Protein AF-A0A382FJY8-F1 (afdb_monomer_lite)

Sequence (135 aa):
HGTHITVAHSMGSTIGINTMILLSSVFFIIREELPQKVHASYSKKVMIGFWIANVSLAIFFTALIAAGLGKGFYAGVSFQEMMLQIRPSLLIFSISGITLMLGLWIVLWN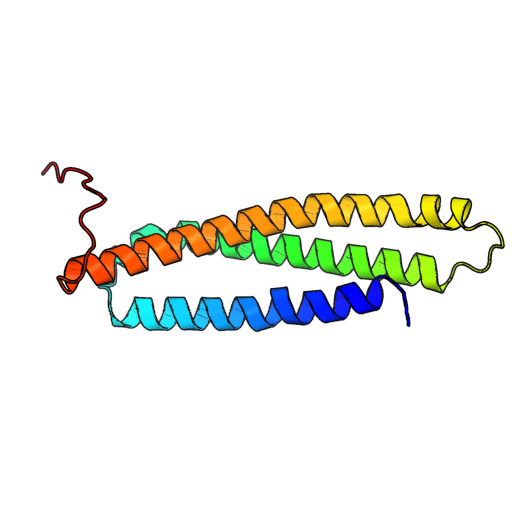AFRLTSEIMRRNGLAPMAYLPTQDK

Foldseek 3Di:
DPALLVVLVVCCCVQVPVVVVVLVVLVVVLVVQDDPVLCVVLVVLLVQLVVQQVVLNVQLSVLSVLLRVLVVPDPDPDPVVSCVNSVVSVVSNVVSVVSNVVSVCSNVVSSVVSVQVSCVVVVNHDPDDDDDDDD

Secondary structure (DSSP, 8-state):
--SHHHHHHHHIIIIIIIHHHHHHHHHHHHHHHS-HHHHHHHHHHHHHHHHHHHHHHHHHHHHHHHHHHHHHH---S-HHHHHHHHHHHHHHHHHHHHHHHHHHHHHHHHHHHHHHHHHHHTT---S--------

InterPro domains:
  IPR036927 Cytochrome c oxidase-like, subunit I superfamily [G3DSA:1.20.210.10] (1-122)
  IPR036927 Cytochrome c oxidase-like, subunit I superfamily [SSF81442] (1-114)

pLDDT: mean 85.67, std 12.99, range [36.25, 97.62]

Radius of gyration: 20.51 Å; chains: 1; bounding box: 43×27×62 Å

Organism: NCBI:txid408172

Structure (mmCIF, N/CA/C/O backbone):
data_AF-A0A382FJY8-F1
#
_entry.id   AF-A0A382FJY8-F1
#
loop_
_atom_site.group_PDB
_atom_site.id
_atom_site.type_symbol
_atom_site.label_atom_id
_atom_site.label_alt_id
_atom_site.label_comp_id
_atom_site.label_asym_id
_atom_site.label_entity_id
_atom_site.label_seq_id
_atom_site.pdbx_PDB_ins_code
_atom_site.Cartn_x
_atom_site.Cartn_y
_atom_site.Cartn_z
_atom_site.occupancy
_atom_site.B_iso_or_equiv
_atom_site.auth_seq_id
_atom_site.auth_comp_id
_atom_site.auth_asym_id
_atom_site.auth_atom_id
_atom_site.pdbx_PDB_model_num
ATOM 1 N N . HIS A 1 1 ? 7.632 -14.263 -18.280 1.00 54.00 1 HIS A N 1
ATOM 2 C CA . HIS A 1 1 ? 7.998 -14.965 -17.027 1.00 54.00 1 HIS A CA 1
ATOM 3 C C . HIS A 1 1 ? 9.357 -14.432 -16.565 1.00 54.00 1 HIS A C 1
ATOM 5 O O . HIS A 1 1 ? 10.155 -14.102 -17.431 1.00 54.00 1 HIS A O 1
ATOM 11 N N . GLY A 1 2 ? 9.612 -14.252 -15.261 1.00 67.75 2 GLY A N 1
ATOM 12 C CA . GLY A 1 2 ? 10.889 -13.680 -14.769 1.00 67.75 2 GLY A CA 1
ATOM 13 C C . GLY A 1 2 ? 11.023 -12.145 -14.860 1.00 67.75 2 GLY A C 1
ATOM 14 O O . GLY A 1 2 ? 12.134 -11.601 -14.866 1.00 67.75 2 GLY A O 1
ATOM 15 N N . THR A 1 3 ? 9.899 -11.427 -14.947 1.00 81.44 3 THR A N 1
ATOM 16 C CA . THR A 1 3 ? 9.844 -9.954 -14.939 1.00 81.44 3 THR A CA 1
ATOM 17 C C . THR A 1 3 ? 9.132 -9.451 -13.687 1.00 81.44 3 THR A C 1
ATOM 19 O O . THR A 1 3 ? 8.475 -10.219 -12.987 1.00 81.44 3 THR A O 1
ATOM 22 N N . HIS A 1 4 ? 9.198 -8.147 -13.421 1.00 83.25 4 HIS A N 1
ATOM 23 C CA . HIS A 1 4 ? 8.492 -7.535 -12.290 1.00 83.25 4 HIS A CA 1
ATOM 24 C C . HIS A 1 4 ? 6.958 -7.700 -12.342 1.00 83.25 4 HIS A C 1
ATOM 26 O O . HIS A 1 4 ? 6.301 -7.484 -11.330 1.00 83.25 4 HIS A O 1
ATOM 32 N N . ILE A 1 5 ? 6.386 -8.187 -13.454 1.00 81.94 5 ILE A N 1
ATOM 33 C CA . ILE A 1 5 ? 4.966 -8.564 -13.550 1.00 81.94 5 ILE A CA 1
ATOM 34 C C . ILE A 1 5 ? 4.624 -9.746 -12.633 1.00 81.94 5 ILE A C 1
ATOM 36 O O . ILE A 1 5 ? 3.554 -9.748 -12.034 1.00 81.94 5 ILE A O 1
ATOM 40 N N . THR A 1 6 ? 5.505 -10.743 -12.472 1.00 84.44 6 THR A N 1
ATOM 41 C CA . THR A 1 6 ? 5.211 -11.872 -11.565 1.00 84.44 6 THR A CA 1
ATOM 42 C C . THR A 1 6 ? 5.177 -11.414 -10.112 1.00 84.44 6 THR A C 1
ATOM 44 O O . THR A 1 6 ? 4.350 -11.885 -9.338 1.00 84.44 6 THR A O 1
ATOM 47 N N . VAL A 1 7 ? 6.036 -10.449 -9.767 1.00 83.88 7 VAL A N 1
ATOM 48 C CA . VAL A 1 7 ? 6.038 -9.785 -8.460 1.00 83.88 7 VAL A CA 1
ATOM 49 C C . VAL A 1 7 ? 4.777 -8.935 -8.288 1.00 83.88 7 VAL A C 1
ATOM 51 O O . VAL A 1 7 ? 4.133 -9.023 -7.250 1.00 83.88 7 VAL A O 1
ATOM 54 N N . ALA A 1 8 ? 4.372 -8.174 -9.313 1.00 86.62 8 ALA A N 1
ATOM 55 C CA . ALA A 1 8 ? 3.129 -7.398 -9.291 1.00 86.62 8 ALA A CA 1
ATOM 56 C C . ALA A 1 8 ? 1.907 -8.292 -9.048 1.00 86.62 8 ALA A C 1
ATOM 58 O O . ALA A 1 8 ? 1.063 -7.972 -8.218 1.00 86.62 8 ALA A O 1
ATOM 59 N N . HIS A 1 9 ? 1.828 -9.428 -9.743 1.00 86.38 9 HIS A N 1
ATOM 60 C CA . HIS A 1 9 ? 0.731 -10.378 -9.606 1.00 86.38 9 HIS A CA 1
ATOM 61 C C . HIS A 1 9 ? 0.673 -10.990 -8.200 1.00 86.38 9 HIS A C 1
ATOM 63 O O . HIS A 1 9 ? -0.372 -10.938 -7.549 1.00 86.38 9 HIS A O 1
ATOM 69 N N . SER A 1 10 ? 1.797 -11.520 -7.700 1.00 89.50 10 SER A N 1
ATOM 70 C CA . SER A 1 10 ? 1.831 -12.151 -6.378 1.00 89.50 10 SER A CA 1
ATOM 71 C C . SER A 1 10 ? 1.567 -11.140 -5.262 1.00 89.50 10 SER A C 1
ATOM 73 O O . SER A 1 10 ? 0.690 -11.372 -4.432 1.00 89.50 10 SER A O 1
ATOM 75 N N . MET A 1 11 ? 2.241 -9.986 -5.278 1.00 88.94 11 MET A N 1
ATOM 76 C CA . MET A 1 11 ? 2.048 -8.931 -4.278 1.00 88.94 11 MET A CA 1
ATOM 77 C C . MET A 1 11 ? 0.663 -8.288 -4.369 1.00 88.94 11 MET A C 1
ATOM 79 O O . MET A 1 11 ? 0.083 -7.971 -3.333 1.00 88.94 11 MET A O 1
ATOM 83 N N . GLY A 1 12 ? 0.103 -8.149 -5.572 1.00 86.50 12 GLY A N 1
ATOM 84 C CA . GLY A 1 12 ? -1.269 -7.687 -5.773 1.00 86.50 12 GLY A CA 1
ATOM 85 C C . GLY A 1 12 ? -2.283 -8.602 -5.086 1.00 86.50 12 GLY A C 1
ATOM 86 O O . GLY A 1 12 ? -3.162 -8.113 -4.382 1.00 86.50 12 GLY A O 1
ATOM 87 N N . SER A 1 13 ? -2.119 -9.925 -5.195 1.00 88.62 13 SER A N 1
ATOM 88 C CA . SER A 1 13 ? -2.987 -10.867 -4.474 1.00 88.62 13 SER A CA 1
ATOM 89 C C . SER A 1 13 ? -2.741 -10.849 -2.958 1.00 88.62 13 SER A C 1
ATOM 91 O O . SER A 1 13 ? -3.683 -10.737 -2.178 1.00 88.62 13 SER A O 1
ATOM 93 N N . THR A 1 14 ? -1.481 -10.875 -2.515 1.00 92.44 14 THR A N 1
ATOM 94 C CA . THR A 1 14 ? -1.142 -10.999 -1.091 1.00 92.44 14 THR A CA 1
ATOM 95 C C . THR A 1 14 ? -1.474 -9.731 -0.308 1.00 92.44 14 THR A C 1
ATOM 97 O O . THR A 1 14 ? -2.117 -9.784 0.742 1.00 92.44 14 THR A O 1
ATOM 100 N N . ILE A 1 15 ? -1.040 -8.574 -0.802 1.00 91.88 15 ILE A N 1
ATOM 101 C CA . ILE A 1 15 ? -1.237 -7.302 -0.106 1.00 91.88 15 ILE A CA 1
ATOM 102 C C . ILE A 1 15 ? -2.606 -6.714 -0.452 1.00 91.88 15 ILE A C 1
ATOM 104 O O . ILE A 1 15 ? -3.297 -6.219 0.433 1.00 91.88 15 ILE A O 1
ATOM 108 N N . GLY A 1 16 ? -3.027 -6.791 -1.715 1.00 89.06 16 GLY A N 1
ATOM 109 C CA . GLY A 1 16 ? -4.297 -6.208 -2.147 1.00 89.06 16 GLY A CA 1
ATOM 110 C C . GLY A 1 16 ? -5.522 -6.996 -1.719 1.00 89.06 16 GLY A C 1
ATOM 111 O O . GLY A 1 16 ? -6.469 -6.402 -1.218 1.00 89.06 16 GLY A O 1
ATOM 112 N N . ILE A 1 17 ? -5.509 -8.321 -1.880 1.00 93.06 17 ILE A N 1
ATOM 113 C CA . ILE A 1 17 ? -6.685 -9.155 -1.600 1.00 93.06 17 ILE A CA 1
ATOM 114 C C . ILE A 1 17 ? -6.581 -9.773 -0.206 1.00 93.06 17 ILE A C 1
ATOM 116 O O . ILE A 1 17 ? -7.396 -9.468 0.665 1.00 93.06 17 ILE A O 1
ATOM 120 N N . ASN A 1 18 ? -5.564 -10.603 0.038 1.00 95.19 18 ASN A N 1
ATOM 121 C CA . ASN A 1 18 ? -5.511 -11.432 1.248 1.00 95.19 18 ASN A CA 1
ATOM 122 C C . ASN A 1 18 ? -5.436 -10.579 2.519 1.00 95.19 18 ASN A C 1
ATOM 124 O O . ASN A 1 18 ? -6.170 -10.818 3.477 1.00 95.19 18 ASN A O 1
ATOM 128 N N . THR A 1 19 ? -4.591 -9.546 2.512 1.00 94.56 19 THR A N 1
ATOM 129 C CA . THR A 1 19 ? -4.429 -8.657 3.668 1.00 94.56 19 THR A CA 1
ATOM 130 C C . THR A 1 19 ? -5.692 -7.831 3.925 1.00 94.56 19 THR A C 1
ATOM 132 O O . THR A 1 19 ? -6.082 -7.673 5.078 1.00 94.56 19 THR A O 1
ATOM 135 N N . MET A 1 20 ? -6.372 -7.341 2.882 1.00 94.81 20 MET A N 1
ATOM 136 C CA . MET A 1 20 ? -7.596 -6.544 3.048 1.00 94.81 20 MET A CA 1
ATOM 137 C C . MET A 1 20 ? -8.764 -7.379 3.574 1.00 94.81 20 MET A C 1
ATOM 139 O O . MET A 1 20 ? -9.470 -6.928 4.476 1.00 94.81 20 MET A O 1
ATOM 143 N N . ILE A 1 21 ? -8.938 -8.610 3.082 1.00 94.75 21 ILE A N 1
ATOM 144 C CA . ILE A 1 21 ? -9.968 -9.525 3.593 1.00 94.75 21 ILE A CA 1
ATOM 145 C C . ILE A 1 21 ? -9.688 -9.880 5.058 1.00 94.75 21 ILE A C 1
ATOM 147 O O . ILE A 1 21 ? -10.597 -9.808 5.884 1.00 94.75 21 ILE A O 1
ATOM 151 N N . LEU A 1 22 ? -8.435 -10.190 5.404 1.00 95.12 22 LEU A N 1
ATOM 152 C CA . LEU A 1 22 ? -8.056 -10.535 6.775 1.00 95.12 22 LEU A CA 1
ATOM 153 C C . LEU A 1 22 ? -8.208 -9.345 7.738 1.00 95.12 22 LEU A C 1
ATOM 155 O O . LEU A 1 22 ? -8.709 -9.498 8.851 1.00 95.12 22 LEU A O 1
ATOM 159 N N . LEU A 1 23 ? -7.842 -8.133 7.312 1.00 94.19 23 LEU A N 1
ATOM 160 C CA . LEU A 1 23 ? -8.109 -6.921 8.089 1.00 94.19 23 LEU A CA 1
ATOM 161 C C . LEU A 1 23 ? -9.614 -6.706 8.270 1.00 94.19 23 LEU A C 1
ATOM 163 O O . LEU A 1 23 ? -10.057 -6.415 9.380 1.00 94.19 23 LEU A O 1
ATOM 167 N N . SER A 1 24 ? -10.411 -6.900 7.216 1.00 93.31 24 SER A N 1
ATOM 168 C CA . SER A 1 24 ? -11.869 -6.800 7.297 1.00 93.31 24 SER A CA 1
ATOM 169 C C . SER A 1 24 ? -12.455 -7.800 8.295 1.00 93.31 24 SER A C 1
ATOM 171 O O . SER A 1 24 ? -13.314 -7.416 9.087 1.00 93.31 24 SER A O 1
ATOM 173 N N . SER A 1 25 ? -11.986 -9.053 8.316 1.00 95.06 25 SER A N 1
ATOM 174 C CA . SER A 1 25 ? -12.453 -10.042 9.295 1.00 95.06 25 SER A CA 1
ATOM 175 C C . SER A 1 25 ? -12.066 -9.669 10.727 1.00 95.06 25 SER A C 1
ATOM 177 O O . SER A 1 25 ? -12.876 -9.817 11.637 1.00 95.06 25 SER A O 1
ATOM 179 N N . VAL A 1 26 ? -10.864 -9.119 10.939 1.00 93.12 26 VAL A N 1
ATOM 180 C CA . VAL A 1 26 ? -10.435 -8.635 12.262 1.00 93.12 26 VAL A CA 1
ATOM 181 C C . VAL A 1 26 ? -11.339 -7.499 12.744 1.00 93.12 26 VAL A C 1
ATOM 183 O O . VAL A 1 26 ? -11.850 -7.555 13.859 1.00 93.12 26 VAL A O 1
ATOM 186 N N . PHE A 1 27 ? -11.597 -6.488 11.909 1.00 92.38 27 PHE A N 1
ATOM 187 C CA . PHE A 1 27 ? -12.489 -5.386 12.283 1.00 92.38 27 PHE A CA 1
ATOM 188 C C . PHE A 1 27 ? -13.948 -5.821 12.451 1.00 92.38 27 PHE A C 1
ATOM 190 O O . PHE A 1 27 ? -14.660 -5.219 13.253 1.00 92.38 27 PHE A O 1
ATOM 197 N N . PHE A 1 28 ? -14.388 -6.861 11.740 1.00 91.56 28 PHE A N 1
ATOM 198 C CA . PHE A 1 28 ? -15.702 -7.464 11.939 1.00 91.56 28 PHE A CA 1
ATOM 199 C C . PHE A 1 28 ? -15.831 -8.074 13.342 1.00 91.56 28 PHE A C 1
ATOM 201 O O . PHE A 1 28 ? -16.744 -7.702 14.071 1.00 91.56 28 PHE A O 1
ATOM 208 N N . ILE A 1 29 ? -14.872 -8.903 13.765 1.00 91.31 29 ILE A N 1
ATOM 209 C CA . ILE A 1 29 ? -14.868 -9.506 15.111 1.00 91.31 29 ILE A CA 1
ATOM 210 C C . ILE A 1 29 ? -14.778 -8.422 16.195 1.00 91.31 29 ILE A C 1
ATOM 212 O O . ILE A 1 29 ? -15.558 -8.405 17.142 1.00 91.31 29 ILE A O 1
ATOM 216 N N . ILE A 1 30 ? -13.876 -7.445 16.031 1.00 89.81 30 ILE A N 1
ATOM 217 C CA . ILE A 1 30 ? -13.736 -6.319 16.972 1.00 89.81 30 ILE A CA 1
ATOM 218 C C . ILE A 1 30 ? -15.057 -5.543 17.113 1.00 89.81 30 ILE A C 1
ATOM 220 O O . ILE A 1 30 ? -15.362 -5.006 18.181 1.00 89.81 30 ILE A O 1
ATOM 224 N N . ARG A 1 31 ? -15.849 -5.458 16.037 1.00 88.19 31 ARG A N 1
ATOM 225 C CA . ARG A 1 31 ? -17.149 -4.785 16.032 1.00 88.19 31 ARG A CA 1
ATOM 226 C C . ARG A 1 31 ? -18.203 -5.494 16.874 1.00 88.19 31 ARG A C 1
ATOM 228 O O . ARG A 1 31 ? -19.019 -4.790 17.462 1.00 88.19 31 ARG A O 1
ATOM 235 N N . GLU A 1 32 ? -18.178 -6.818 16.954 1.00 88.44 32 GLU A N 1
ATOM 236 C CA . GLU A 1 32 ? -19.119 -7.592 17.774 1.00 88.44 32 GLU A CA 1
ATOM 237 C C . GLU A 1 32 ? -18.808 -7.478 19.276 1.00 88.44 32 GLU A C 1
ATOM 239 O O . GLU A 1 32 ? -19.724 -7.433 20.093 1.00 88.44 32 GLU A O 1
ATOM 244 N N . GLU A 1 33 ? -17.533 -7.312 19.636 1.00 87.12 33 GLU A N 1
ATOM 245 C CA . GLU A 1 33 ? -17.066 -7.295 21.033 1.00 87.12 33 GLU A CA 1
ATOM 246 C C . GLU A 1 33 ? -17.079 -5.901 21.700 1.00 87.12 33 GLU A C 1
ATOM 248 O O . GLU A 1 33 ? -17.076 -5.783 22.929 1.00 87.12 33 GLU A O 1
ATOM 253 N N . LEU A 1 34 ? -17.060 -4.808 20.922 1.00 83.56 34 LEU A N 1
ATOM 254 C CA . LEU A 1 34 ? -16.939 -3.439 21.454 1.00 83.56 34 LEU A CA 1
ATOM 255 C C . LEU A 1 34 ? -18.177 -2.558 21.203 1.00 83.56 34 LEU A C 1
ATOM 257 O O . LEU A 1 34 ? -18.711 -2.538 20.094 1.00 83.56 34 LEU A O 1
ATOM 261 N N . PRO A 1 35 ? -18.570 -1.697 22.168 1.00 79.62 35 PRO A N 1
ATOM 262 C CA . PRO A 1 35 ? -19.634 -0.715 21.967 1.00 79.62 35 PRO A CA 1
ATOM 263 C C . PRO A 1 35 ? -19.301 0.323 20.887 1.00 79.62 35 PRO A C 1
ATOM 265 O O . PRO A 1 35 ? -18.171 0.809 20.793 1.00 79.62 35 PRO A O 1
ATOM 268 N N . GLN A 1 36 ? -20.322 0.788 20.160 1.00 77.38 36 GLN A N 1
ATOM 269 C CA . GLN A 1 36 ? -20.209 1.752 19.049 1.00 77.38 36 GLN A CA 1
ATOM 270 C C . GLN A 1 36 ? -19.433 3.043 19.387 1.00 77.38 36 GLN A C 1
ATOM 272 O O . GLN A 1 36 ? -18.747 3.599 18.528 1.00 77.38 36 GLN A O 1
ATOM 277 N N . LYS A 1 37 ? -19.486 3.512 20.642 1.00 75.19 37 LYS A N 1
ATOM 278 C CA . LYS A 1 37 ? -18.749 4.709 21.093 1.00 75.19 37 LYS A CA 1
ATOM 279 C C . LYS A 1 37 ? -17.228 4.540 21.012 1.00 75.19 37 LYS A C 1
ATOM 281 O O . LYS A 1 37 ? -16.535 5.501 20.691 1.00 75.19 37 LYS A O 1
ATOM 286 N N . VAL A 1 38 ? -16.713 3.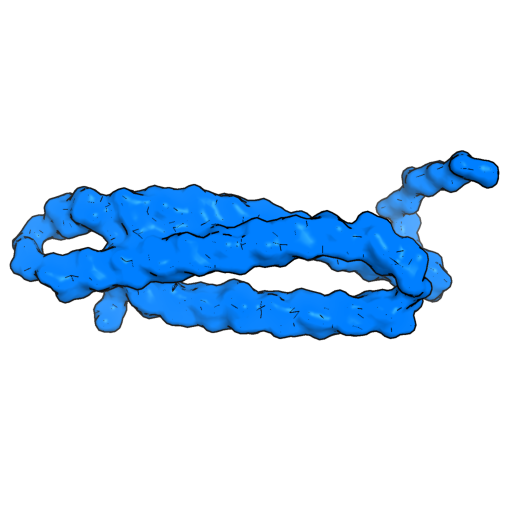336 21.277 1.00 74.69 38 VAL A N 1
ATOM 287 C CA . VAL A 1 38 ? -15.274 3.043 21.183 1.00 74.69 38 VAL A CA 1
ATOM 288 C C . VAL A 1 38 ? -14.852 3.057 19.713 1.00 74.69 38 VAL A C 1
ATOM 290 O O . VAL A 1 38 ? -13.900 3.746 19.359 1.00 74.69 38 VAL A O 1
ATOM 293 N N . HIS A 1 39 ? -15.631 2.420 18.835 1.00 73.94 39 HIS A N 1
ATOM 294 C CA . HIS A 1 39 ? -15.391 2.387 17.383 1.00 73.94 39 HIS A CA 1
ATOM 295 C C . HIS A 1 39 ? -15.289 3.769 16.740 1.00 73.94 39 HIS A C 1
ATOM 297 O O . HIS A 1 39 ? -14.383 4.021 15.943 1.00 73.94 39 HIS A O 1
ATOM 303 N N . ALA A 1 40 ? -16.190 4.684 17.106 1.00 74.31 40 ALA A N 1
ATOM 304 C CA . ALA A 1 40 ? -16.241 6.029 16.534 1.00 74.31 40 ALA A CA 1
ATOM 305 C C . ALA A 1 40 ? -14.930 6.817 16.731 1.00 74.31 40 ALA A C 1
ATOM 307 O O . ALA A 1 40 ? -14.552 7.609 15.867 1.00 74.31 40 ALA A O 1
ATOM 308 N N . SER A 1 41 ? -14.209 6.561 17.828 1.00 75.25 41 SER A N 1
ATOM 309 C CA . SER A 1 41 ? -12.940 7.228 18.147 1.00 75.25 41 SER A CA 1
ATOM 310 C C . SER A 1 41 ? -11.791 6.810 17.213 1.00 75.25 41 SER A C 1
ATOM 312 O O . SER A 1 41 ? -10.946 7.628 16.844 1.00 75.25 41 SER A O 1
ATOM 314 N N . TYR A 1 42 ? -11.782 5.549 16.764 1.00 79.12 42 TYR A N 1
ATOM 315 C CA . TYR A 1 42 ? -10.706 4.984 15.936 1.00 79.12 42 TYR A CA 1
ATOM 316 C C . TYR A 1 42 ? -11.045 4.945 14.440 1.00 79.12 42 TYR A C 1
ATOM 318 O O . TYR A 1 42 ? -10.138 4.932 13.606 1.00 79.12 42 TYR A O 1
ATOM 326 N N . SER A 1 43 ? -12.334 5.005 14.087 1.00 84.81 43 SER A N 1
ATOM 327 C CA . SER A 1 43 ? -12.835 4.888 12.710 1.00 84.81 43 SER A CA 1
ATOM 328 C C . SER A 1 43 ? -12.148 5.845 11.726 1.00 84.81 43 SER A C 1
ATOM 330 O O . SER A 1 43 ? -11.716 5.420 10.655 1.00 84.81 43 SER A O 1
ATOM 332 N N . LYS A 1 44 ? -11.938 7.115 12.105 1.00 89.25 44 LYS A N 1
ATOM 333 C CA . LYS A 1 44 ? -11.270 8.100 11.232 1.00 89.25 44 LYS A CA 1
ATOM 334 C C . LYS A 1 44 ? -9.812 7.734 10.937 1.00 89.25 44 LYS A C 1
ATOM 336 O O . LYS A 1 44 ? -9.373 7.851 9.798 1.00 89.25 44 LYS A O 1
ATOM 341 N N . LYS A 1 45 ? -9.061 7.271 11.944 1.00 90.25 45 LYS A N 1
ATOM 342 C CA . LYS A 1 45 ? -7.643 6.898 11.784 1.00 90.25 45 LYS A CA 1
ATOM 343 C C . LYS A 1 45 ? -7.493 5.646 10.927 1.00 90.25 45 LYS A C 1
ATOM 345 O O . LYS A 1 45 ? -6.630 5.609 10.055 1.00 90.25 45 LYS A O 1
ATOM 350 N N . VAL A 1 46 ? -8.365 4.661 11.145 1.00 93.06 46 VAL A N 1
ATOM 351 C CA . VAL A 1 46 ? -8.422 3.439 10.334 1.00 93.06 46 VAL A CA 1
ATOM 352 C C . VAL A 1 46 ? -8.747 3.778 8.880 1.00 93.06 46 VAL A C 1
ATOM 354 O O . VAL A 1 46 ? -8.062 3.293 7.987 1.00 93.06 46 VAL A O 1
ATOM 357 N N . MET A 1 47 ? -9.712 4.670 8.637 1.00 92.94 47 MET A N 1
AT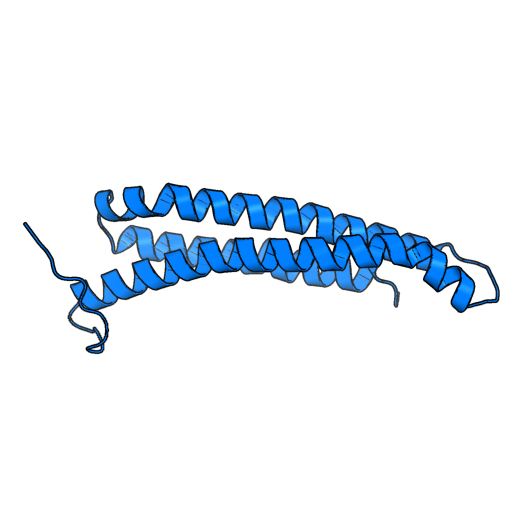OM 358 C CA . MET A 1 47 ? -10.078 5.100 7.285 1.00 92.94 47 MET A CA 1
ATOM 359 C C . MET A 1 47 ? -8.919 5.800 6.562 1.00 92.94 47 MET A C 1
ATOM 361 O O . MET A 1 47 ? -8.654 5.512 5.398 1.00 92.94 47 MET A O 1
ATOM 365 N N . ILE A 1 48 ? -8.191 6.681 7.256 1.00 95.12 48 ILE A N 1
ATOM 366 C CA . ILE A 1 48 ? -7.002 7.342 6.700 1.00 95.12 48 ILE A CA 1
ATOM 367 C C . ILE A 1 48 ? -5.934 6.303 6.332 1.00 95.12 48 ILE A C 1
ATOM 369 O O . ILE A 1 48 ? -5.446 6.309 5.205 1.00 95.12 48 ILE A O 1
ATOM 373 N N . GLY A 1 49 ? -5.603 5.383 7.246 1.00 95.44 49 GLY A N 1
ATOM 374 C CA . GLY A 1 49 ? -4.629 4.319 6.979 1.00 95.44 49 GLY A CA 1
ATOM 375 C C . GLY A 1 49 ? -5.043 3.415 5.814 1.00 95.44 49 GLY A C 1
ATOM 376 O O . GLY A 1 49 ? -4.218 3.096 4.960 1.00 95.44 49 GLY A O 1
ATOM 377 N N . PHE A 1 50 ? -6.333 3.076 5.729 1.00 95.38 50 PHE A N 1
ATOM 378 C CA . PHE A 1 50 ? -6.909 2.284 4.643 1.00 95.38 50 PHE A CA 1
ATOM 379 C C . PHE A 1 50 ? -6.750 2.971 3.283 1.00 95.38 50 PHE A C 1
ATOM 381 O O . PHE A 1 50 ? -6.276 2.344 2.335 1.00 95.38 50 PHE A O 1
ATOM 388 N N . TRP A 1 51 ? -7.091 4.257 3.175 1.00 96.62 51 TRP A N 1
ATOM 389 C CA . TRP A 1 51 ? -6.936 4.997 1.920 1.00 96.62 51 TRP A CA 1
ATOM 390 C C . TRP A 1 51 ? -5.470 5.183 1.535 1.00 96.62 51 TRP A C 1
ATOM 392 O O . TRP A 1 51 ? -5.124 4.962 0.376 1.00 96.62 51 TRP A O 1
ATOM 402 N N . ILE A 1 52 ? -4.594 5.507 2.495 1.00 97.12 52 ILE A N 1
ATOM 403 C CA . ILE A 1 52 ? -3.147 5.593 2.252 1.00 97.12 52 ILE A CA 1
ATOM 404 C C . ILE A 1 52 ? -2.624 4.261 1.709 1.00 97.12 52 ILE A C 1
ATOM 406 O O . ILE A 1 52 ? -1.915 4.256 0.702 1.00 97.12 52 ILE A O 1
ATOM 410 N N . ALA A 1 53 ? -2.993 3.136 2.330 1.00 96.50 53 ALA A N 1
ATOM 411 C CA . ALA A 1 53 ? -2.567 1.813 1.892 1.00 96.50 53 ALA A CA 1
ATOM 412 C C . ALA A 1 53 ? -3.066 1.495 0.474 1.00 96.50 53 ALA A C 1
ATOM 414 O O . ALA A 1 53 ? -2.265 1.130 -0.378 1.00 96.50 53 ALA A O 1
ATOM 415 N N . ASN A 1 54 ? -4.354 1.686 0.180 1.00 96.12 54 ASN A N 1
ATOM 416 C CA . ASN A 1 54 ? -4.920 1.332 -1.128 1.00 96.12 54 ASN A CA 1
ATOM 417 C C . ASN A 1 54 ? -4.404 2.219 -2.269 1.00 96.12 54 ASN A C 1
ATOM 419 O O . ASN A 1 54 ? -4.071 1.708 -3.338 1.00 96.12 54 ASN A O 1
ATOM 423 N N . VAL A 1 55 ? -4.275 3.530 -2.046 1.00 97.31 55 VAL A N 1
ATOM 424 C CA . VAL A 1 55 ? -3.701 4.441 -3.049 1.00 97.31 55 VAL A CA 1
ATOM 425 C C . VAL A 1 55 ? -2.229 4.106 -3.290 1.00 97.31 55 VAL A C 1
ATOM 427 O O . VAL A 1 55 ? -1.805 3.982 -4.439 1.00 97.31 55 VAL A O 1
ATOM 430 N N . SER A 1 56 ? -1.457 3.883 -2.222 1.00 96.88 56 SER A N 1
ATOM 431 C CA . SER A 1 56 ? -0.048 3.489 -2.345 1.00 96.88 56 SER A CA 1
ATOM 432 C C . SER A 1 56 ? 0.098 2.145 -3.050 1.00 96.88 56 SER A C 1
ATOM 434 O O . SER A 1 56 ? 0.981 1.997 -3.887 1.00 96.88 56 SER A O 1
ATOM 436 N N . LEU A 1 57 ? -0.792 1.187 -2.774 1.00 95.19 57 LEU A N 1
ATOM 437 C CA . LEU A 1 57 ? -0.809 -0.117 -3.427 1.00 95.19 57 LEU A CA 1
ATOM 438 C C . LEU A 1 57 ? -1.101 -0.005 -4.928 1.00 95.19 57 LEU A C 1
ATOM 440 O O . LEU A 1 57 ? -0.463 -0.695 -5.718 1.00 95.19 57 LEU A O 1
ATOM 444 N N . ALA A 1 58 ? -2.021 0.870 -5.341 1.00 95.62 58 ALA A N 1
ATOM 445 C CA . ALA A 1 58 ? -2.301 1.096 -6.758 1.00 95.62 58 ALA A CA 1
ATOM 446 C C . ALA A 1 58 ? -1.073 1.663 -7.496 1.00 95.62 58 ALA A C 1
ATOM 448 O O . ALA A 1 58 ? -0.702 1.175 -8.567 1.00 95.62 58 ALA A O 1
ATOM 449 N N . ILE A 1 59 ? -0.395 2.650 -6.900 1.00 96.81 59 ILE A N 1
ATOM 450 C CA . ILE A 1 59 ? 0.847 3.227 -7.444 1.00 96.81 59 ILE A CA 1
ATOM 451 C C . ILE A 1 59 ? 1.961 2.170 -7.484 1.00 96.81 59 ILE A C 1
ATOM 453 O O . ILE A 1 59 ? 2.640 2.005 -8.494 1.00 96.81 59 ILE A O 1
ATOM 457 N N . PHE A 1 60 ? 2.113 1.401 -6.409 1.00 94.50 60 PHE A N 1
ATOM 458 C CA . PHE A 1 60 ? 3.079 0.313 -6.295 1.00 94.50 60 PHE A CA 1
ATOM 459 C C . PHE A 1 60 ? 2.877 -0.757 -7.376 1.00 94.50 60 PHE A C 1
ATOM 461 O O . PHE A 1 60 ? 3.820 -1.171 -8.053 1.00 94.50 60 PHE A O 1
ATOM 468 N N . PHE A 1 61 ? 1.629 -1.185 -7.570 1.00 94.25 61 PHE A N 1
ATOM 469 C CA . PHE A 1 61 ? 1.255 -2.206 -8.540 1.00 94.25 61 PHE A CA 1
ATOM 470 C C . PHE A 1 61 ? 1.503 -1.738 -9.978 1.00 94.25 61 PHE A C 1
ATOM 472 O O . PHE A 1 61 ? 2.132 -2.447 -10.765 1.00 94.25 61 PHE A O 1
ATOM 479 N N . THR A 1 62 ? 1.073 -0.518 -10.311 1.00 94.12 62 THR A N 1
ATOM 480 C CA . THR A 1 62 ? 1.294 0.070 -11.643 1.00 94.12 62 THR A CA 1
ATOM 481 C C . THR A 1 62 ? 2.779 0.279 -11.944 1.00 94.12 62 THR A C 1
ATOM 483 O O . THR A 1 62 ? 3.216 -0.026 -13.054 1.00 94.12 62 THR A O 1
ATOM 486 N N . ALA A 1 63 ? 3.583 0.690 -10.957 1.00 93.75 63 ALA A N 1
ATOM 487 C CA . ALA A 1 63 ? 5.033 0.812 -11.102 1.00 93.75 63 ALA A CA 1
ATOM 488 C C . ALA A 1 63 ? 5.709 -0.534 -11.426 1.00 93.75 63 ALA A C 1
ATOM 490 O O . ALA A 1 63 ? 6.582 -0.593 -12.294 1.00 93.75 63 ALA A O 1
ATOM 491 N N . LEU A 1 64 ? 5.283 -1.632 -10.790 1.00 91.19 64 LEU A N 1
ATOM 492 C CA . LEU A 1 64 ? 5.810 -2.971 -11.082 1.00 91.19 64 LEU A CA 1
ATOM 493 C C . LEU A 1 64 ? 5.379 -3.499 -12.454 1.00 91.19 64 LEU A C 1
ATOM 495 O O . LEU A 1 64 ? 6.188 -4.137 -13.135 1.00 91.19 64 LEU A O 1
ATOM 499 N N . ILE A 1 65 ? 4.142 -3.221 -12.882 1.00 92.00 65 ILE A N 1
ATOM 500 C CA . ILE A 1 65 ? 3.702 -3.534 -14.248 1.00 92.00 65 ILE A CA 1
ATOM 501 C C . ILE A 1 65 ? 4.573 -2.780 -15.251 1.00 92.00 65 ILE A C 1
ATOM 503 O O . ILE A 1 65 ? 5.133 -3.410 -16.145 1.00 92.00 65 ILE A O 1
ATOM 507 N N . ALA A 1 66 ? 4.758 -1.469 -15.075 1.00 90.19 66 ALA A N 1
ATOM 508 C CA . ALA A 1 66 ? 5.592 -0.657 -15.958 1.00 90.19 66 ALA A CA 1
ATOM 509 C C . ALA A 1 66 ? 7.041 -1.174 -16.019 1.00 90.19 66 ALA A C 1
ATOM 511 O O . ALA A 1 66 ? 7.571 -1.388 -17.109 1.00 90.19 66 ALA A O 1
ATOM 512 N N . ALA A 1 67 ? 7.655 -1.476 -14.868 1.00 89.25 67 ALA A N 1
ATOM 513 C CA . ALA A 1 67 ? 8.999 -2.054 -14.806 1.00 89.25 67 ALA A CA 1
ATOM 514 C C . ALA A 1 67 ? 9.082 -3.418 -15.512 1.00 89.25 67 ALA A C 1
ATOM 516 O O . ALA A 1 67 ? 10.065 -3.735 -16.184 1.00 89.25 67 ALA A O 1
ATOM 517 N N . GLY A 1 68 ? 8.051 -4.252 -15.363 1.00 87.25 68 GLY A N 1
ATOM 518 C CA . GLY A 1 68 ? 8.019 -5.574 -15.970 1.00 87.25 68 GLY A CA 1
ATOM 519 C C . GLY A 1 68 ? 7.750 -5.551 -17.475 1.00 87.25 68 GLY A C 1
ATOM 520 O O . GLY A 1 68 ? 8.314 -6.390 -18.176 1.00 87.25 68 GLY A O 1
ATOM 521 N N . LEU A 1 69 ? 6.964 -4.589 -17.970 1.00 88.06 69 LEU A N 1
ATOM 522 C CA . LEU A 1 69 ? 6.789 -4.327 -19.402 1.00 88.06 69 LEU A CA 1
ATOM 523 C C . LEU A 1 69 ? 8.073 -3.760 -20.013 1.00 88.06 69 LEU A C 1
ATOM 525 O O . LEU A 1 69 ? 8.514 -4.267 -21.038 1.00 88.06 69 LEU A O 1
ATOM 529 N N . GLY A 1 70 ? 8.719 -2.790 -19.357 1.00 83.88 70 GLY A N 1
ATOM 530 C CA . GLY A 1 70 ? 9.999 -2.231 -19.807 1.00 83.88 70 GLY A CA 1
ATOM 531 C C . GLY A 1 70 ? 11.076 -3.307 -19.958 1.00 83.88 70 GLY A C 1
ATOM 532 O O . GLY A 1 70 ? 11.721 -3.396 -20.995 1.00 83.88 70 GLY A O 1
ATOM 533 N N . LYS A 1 71 ? 11.190 -4.212 -18.978 1.00 82.75 71 LYS A N 1
ATOM 534 C CA . LYS A 1 71 ? 12.068 -5.389 -19.079 1.00 82.75 71 LYS A CA 1
ATOM 535 C C . LYS A 1 71 ? 11.626 -6.378 -20.169 1.00 82.75 71 LYS A C 1
ATOM 537 O O . LYS A 1 71 ? 12.470 -7.031 -20.767 1.00 82.75 71 LYS A O 1
ATOM 542 N N . GLY A 1 72 ? 10.322 -6.536 -20.391 1.00 82.38 72 GLY A N 1
ATOM 543 C CA . GLY A 1 72 ? 9.767 -7.498 -21.349 1.00 82.38 72 GLY A CA 1
ATOM 544 C C . GLY A 1 72 ? 9.899 -7.082 -22.817 1.00 82.38 72 GLY A C 1
ATOM 545 O O . GLY A 1 72 ? 10.082 -7.948 -23.664 1.00 82.38 72 GLY A O 1
ATOM 546 N N . PHE A 1 73 ? 9.821 -5.781 -23.111 1.00 81.75 73 PHE A N 1
ATOM 547 C CA . PHE A 1 73 ? 9.957 -5.231 -24.467 1.00 81.75 73 PHE A CA 1
ATOM 548 C C . PHE A 1 73 ? 11.393 -4.848 -24.836 1.00 81.75 73 PHE A C 1
ATOM 550 O O . PHE A 1 73 ? 11.666 -4.532 -25.993 1.00 81.75 73 PHE A O 1
ATOM 557 N N . TYR A 1 74 ? 12.314 -4.859 -23.873 1.00 81.56 74 TYR A N 1
ATOM 558 C CA . TYR A 1 74 ? 13.706 -4.532 -24.133 1.00 81.56 74 TYR A CA 1
ATOM 559 C C . TYR A 1 74 ? 14.384 -5.635 -24.960 1.00 81.56 74 TYR A C 1
ATOM 561 O O . TYR A 1 74 ? 14.585 -6.750 -24.484 1.00 81.56 74 TYR A O 1
ATOM 569 N N . ALA A 1 75 ? 14.750 -5.299 -26.198 1.00 77.81 75 ALA A N 1
ATOM 570 C CA . ALA A 1 75 ? 15.443 -6.185 -27.138 1.00 77.81 75 ALA A CA 1
ATOM 571 C C . ALA A 1 75 ? 16.944 -5.857 -27.293 1.00 77.81 75 ALA A C 1
ATOM 573 O O . ALA A 1 75 ? 17.615 -6.420 -28.156 1.00 77.81 75 ALA A O 1
ATOM 574 N N . GLY A 1 76 ? 17.470 -4.918 -26.498 1.00 78.81 76 GLY A N 1
ATOM 575 C CA . GLY A 1 76 ? 18.876 -4.522 -26.558 1.00 78.81 76 GLY A CA 1
ATOM 576 C C . GLY A 1 76 ? 19.816 -5.560 -25.935 1.00 78.81 76 GLY A C 1
ATOM 577 O O . GLY A 1 76 ? 19.419 -6.392 -25.122 1.00 78.81 76 GLY A O 1
ATOM 578 N N . VAL A 1 77 ? 21.095 -5.493 -26.306 1.00 74.19 77 VAL A N 1
ATOM 579 C CA . VAL A 1 77 ? 22.139 -6.425 -25.835 1.00 74.19 77 VAL A CA 1
ATOM 580 C C . VAL A 1 77 ? 22.694 -6.067 -24.453 1.00 74.19 77 VAL A C 1
ATOM 582 O O . VAL A 1 77 ? 23.178 -6.943 -23.740 1.00 74.19 77 VAL A O 1
ATOM 585 N N . SER A 1 78 ? 22.615 -4.796 -24.042 1.00 87.44 78 SER A N 1
ATOM 586 C CA . SER A 1 78 ? 23.179 -4.341 -22.767 1.00 87.44 78 SER A CA 1
ATOM 587 C C . SER A 1 78 ? 22.165 -4.423 -21.627 1.00 87.44 78 SER A C 1
ATOM 589 O O . SER A 1 78 ? 21.148 -3.730 -21.627 1.00 87.44 78 SER A O 1
ATOM 591 N N . PHE A 1 79 ? 22.471 -5.212 -20.597 1.00 82.69 79 PHE A N 1
ATOM 592 C CA . PHE A 1 79 ? 21.692 -5.240 -19.353 1.00 82.69 79 PHE A CA 1
ATOM 593 C C . PHE A 1 79 ? 21.688 -3.880 -18.632 1.00 82.69 79 PHE A C 1
ATOM 595 O O . PHE A 1 79 ? 20.713 -3.517 -17.972 1.00 82.69 79 PHE A O 1
ATOM 602 N N . GLN A 1 80 ? 22.771 -3.113 -18.762 1.00 84.19 80 GLN A N 1
ATOM 603 C CA . GLN A 1 80 ? 22.932 -1.834 -18.076 1.00 84.19 80 GLN A CA 1
ATOM 604 C C . GLN A 1 80 ? 21.969 -0.769 -18.620 1.00 84.19 80 GLN A C 1
ATOM 606 O O . GLN A 1 80 ? 21.374 -0.024 -17.843 1.00 84.19 80 GLN A O 1
ATOM 611 N N . GLU A 1 81 ? 21.751 -0.742 -19.935 1.00 83.81 81 GLU A N 1
ATOM 612 C CA . GLU A 1 81 ? 20.794 0.164 -20.584 1.00 83.81 81 GLU A CA 1
ATOM 613 C C . GLU A 1 81 ? 19.349 -0.161 -20.187 1.00 83.81 81 GLU A C 1
ATOM 615 O O . GLU A 1 81 ? 18.591 0.736 -19.814 1.00 83.81 81 GLU A O 1
ATOM 620 N N . MET A 1 82 ? 18.993 -1.449 -20.149 1.00 86.69 82 MET A N 1
ATOM 621 C CA . MET A 1 82 ? 17.697 -1.902 -19.634 1.00 86.69 82 MET A CA 1
ATOM 622 C C . MET A 1 82 ? 17.468 -1.435 -18.192 1.00 86.69 82 MET A C 1
ATOM 624 O O . MET A 1 82 ? 16.385 -0.963 -17.847 1.00 86.69 82 MET A O 1
ATOM 628 N N . MET A 1 83 ? 18.493 -1.550 -17.340 1.00 86.62 83 MET A N 1
ATOM 629 C CA . MET A 1 83 ? 18.398 -1.152 -15.937 1.00 86.62 83 MET A CA 1
ATOM 630 C C . MET A 1 83 ? 18.147 0.351 -15.785 1.00 86.62 83 MET A C 1
ATOM 632 O O . MET A 1 83 ? 17.347 0.757 -14.943 1.00 86.62 83 MET A O 1
ATOM 636 N N . LEU A 1 84 ? 18.781 1.178 -16.622 1.00 86.69 84 LEU A N 1
ATOM 637 C CA . LEU A 1 84 ? 18.556 2.625 -16.631 1.00 86.69 84 LEU A CA 1
ATOM 638 C C . LEU A 1 84 ? 17.120 2.980 -17.036 1.00 86.69 84 LEU A C 1
ATOM 640 O O . LEU A 1 84 ? 16.545 3.889 -16.441 1.00 86.69 84 LEU A O 1
ATOM 644 N N . GLN A 1 85 ? 16.518 2.234 -17.969 1.00 86.38 85 GLN A N 1
ATOM 645 C CA . GLN A 1 85 ? 15.128 2.445 -18.391 1.00 86.38 85 GLN A CA 1
ATOM 646 C C . GLN A 1 85 ? 14.102 2.071 -17.312 1.00 86.38 85 GLN A C 1
ATOM 648 O O . GLN A 1 85 ? 13.118 2.786 -17.139 1.00 86.38 85 GLN A O 1
ATOM 653 N N . ILE A 1 86 ? 14.315 0.981 -16.563 1.00 89.44 86 ILE A N 1
ATOM 654 C CA . ILE A 1 86 ? 13.361 0.532 -15.526 1.00 89.44 86 ILE A CA 1
ATOM 655 C C . ILE A 1 86 ? 13.562 1.221 -14.168 1.00 89.44 86 ILE A C 1
ATOM 657 O O . ILE A 1 86 ? 12.663 1.200 -13.324 1.00 89.44 86 ILE A O 1
ATOM 661 N N . ARG A 1 87 ? 14.725 1.846 -13.937 1.00 90.88 87 ARG A N 1
ATOM 662 C CA . ARG A 1 87 ? 15.081 2.509 -12.671 1.00 90.88 87 ARG A CA 1
ATOM 663 C C . ARG A 1 87 ? 14.032 3.514 -12.167 1.00 90.88 87 ARG A C 1
ATOM 665 O O . ARG A 1 87 ? 13.757 3.477 -10.967 1.00 90.88 87 ARG A O 1
ATOM 672 N N . PRO A 1 88 ? 13.417 4.377 -13.001 1.00 92.44 88 PRO A N 1
ATOM 673 C CA . PRO A 1 88 ? 12.382 5.300 -12.536 1.00 92.44 88 PRO A CA 1
ATOM 674 C C . PRO A 1 88 ? 11.179 4.566 -11.934 1.00 92.44 88 PRO A C 1
ATOM 676 O O . PRO A 1 88 ? 10.713 4.921 -10.852 1.00 92.44 88 PRO A O 1
ATOM 679 N N . SER A 1 89 ? 10.723 3.490 -12.582 1.00 92.88 89 SER A N 1
ATOM 680 C CA . SER A 1 89 ? 9.632 2.655 -12.075 1.00 92.88 89 SER A CA 1
ATOM 681 C C . SER A 1 89 ? 10.002 1.982 -10.752 1.00 92.88 89 SER A C 1
ATOM 683 O O . SER A 1 89 ? 9.179 1.937 -9.842 1.00 92.88 89 SER A O 1
ATOM 685 N N . LEU A 1 90 ? 11.250 1.523 -10.602 1.00 91.00 90 LEU A N 1
ATOM 686 C CA . LEU A 1 90 ? 11.731 0.934 -9.348 1.00 91.00 90 LEU A CA 1
ATOM 687 C C . LEU A 1 90 ? 11.804 1.956 -8.201 1.00 91.00 90 LEU A C 1
ATOM 689 O O . LEU A 1 90 ? 11.482 1.612 -7.068 1.00 91.00 90 LEU A O 1
ATOM 693 N N . LEU A 1 91 ? 12.153 3.216 -8.473 1.00 95.25 91 LEU A N 1
ATOM 694 C CA . LEU A 1 91 ? 12.130 4.273 -7.454 1.00 95.25 91 LEU A CA 1
ATOM 695 C C . LEU A 1 91 ? 10.704 4.584 -6.982 1.00 95.25 91 LEU A C 1
ATOM 697 O O . LEU A 1 91 ? 10.464 4.670 -5.777 1.00 95.25 91 LEU A O 1
ATOM 701 N N . ILE A 1 92 ? 9.750 4.698 -7.913 1.00 96.31 92 ILE A N 1
ATOM 702 C CA . ILE A 1 92 ? 8.327 4.895 -7.584 1.00 96.31 92 ILE A CA 1
ATOM 703 C C . ILE A 1 92 ? 7.808 3.712 -6.758 1.00 96.31 92 ILE A C 1
ATOM 705 O O . ILE A 1 92 ? 7.130 3.910 -5.748 1.00 96.31 92 ILE A O 1
ATOM 709 N N . PHE A 1 93 ? 8.171 2.486 -7.141 1.00 94.12 93 PHE A N 1
ATOM 710 C CA . PHE A 1 93 ? 7.886 1.274 -6.372 1.00 94.12 93 PHE A CA 1
ATOM 711 C C . PHE A 1 93 ? 8.428 1.362 -4.936 1.00 94.12 93 PHE A C 1
ATOM 713 O O . PHE A 1 93 ? 7.690 1.099 -3.991 1.00 94.12 93 PHE A O 1
ATOM 720 N N . SER A 1 94 ? 9.683 1.773 -4.739 1.00 95.06 94 SER A N 1
ATOM 721 C CA . SER A 1 94 ? 10.273 1.853 -3.397 1.00 95.06 94 SER A CA 1
ATOM 722 C C . SER A 1 94 ? 9.588 2.901 -2.522 1.00 95.06 94 SER A C 1
ATOM 724 O O . SER A 1 94 ? 9.260 2.618 -1.370 1.00 95.06 94 SER A O 1
ATOM 726 N N . ILE A 1 95 ? 9.329 4.094 -3.065 1.00 97.44 95 ILE A N 1
ATOM 727 C CA . ILE A 1 95 ? 8.668 5.177 -2.326 1.00 97.44 95 ILE A CA 1
ATOM 728 C C . ILE A 1 95 ? 7.236 4.769 -1.959 1.00 97.44 95 ILE A C 1
ATOM 730 O O . ILE A 1 95 ? 6.852 4.854 -0.794 1.00 97.44 95 ILE A O 1
ATOM 734 N N . SER A 1 96 ? 6.471 4.255 -2.927 1.00 96.75 96 SER A N 1
ATOM 735 C CA . SER A 1 96 ? 5.105 3.775 -2.681 1.00 96.75 96 SER A CA 1
ATOM 736 C C . SER A 1 96 ? 5.064 2.600 -1.703 1.00 96.75 96 SER A C 1
ATOM 738 O O . SER A 1 96 ? 4.144 2.530 -0.895 1.00 96.75 96 SER A O 1
ATOM 740 N N . GLY A 1 97 ? 6.077 1.728 -1.693 1.00 95.31 97 GLY A N 1
ATOM 741 C CA . GLY A 1 97 ? 6.216 0.654 -0.708 1.00 95.31 97 GLY A CA 1
ATOM 742 C C . GLY A 1 97 ? 6.366 1.169 0.728 1.00 95.31 97 GLY A C 1
ATOM 743 O O . GLY A 1 97 ? 5.726 0.644 1.639 1.00 95.31 97 GLY A O 1
ATOM 744 N N . ILE A 1 98 ? 7.140 2.238 0.939 1.00 97.62 98 ILE A N 1
ATOM 745 C CA . ILE A 1 98 ? 7.271 2.879 2.259 1.00 97.62 98 ILE A CA 1
ATOM 746 C C . ILE A 1 98 ? 5.934 3.498 2.682 1.00 97.62 98 ILE A C 1
ATOM 748 O O . ILE A 1 98 ? 5.482 3.292 3.809 1.00 97.62 98 ILE A O 1
ATOM 752 N N . THR A 1 99 ? 5.265 4.223 1.783 1.00 97.31 99 THR A N 1
ATOM 753 C CA . THR A 1 99 ? 3.959 4.834 2.076 1.00 97.31 99 THR A CA 1
ATOM 754 C C . THR A 1 99 ? 2.881 3.780 2.353 1.00 97.31 99 THR A C 1
ATOM 756 O O . THR A 1 99 ? 2.096 3.930 3.291 1.00 97.31 99 THR A O 1
ATOM 759 N N . LEU A 1 100 ? 2.888 2.670 1.611 1.00 97.06 100 LEU A N 1
ATOM 760 C CA . LEU A 1 100 ? 2.029 1.508 1.836 1.00 97.06 100 LEU A CA 1
ATOM 761 C C . LEU A 1 100 ? 2.259 0.905 3.225 1.00 97.06 100 LEU A C 1
ATOM 763 O O . LEU A 1 100 ? 1.295 0.652 3.948 1.00 97.06 100 LEU A O 1
ATOM 767 N N . MET A 1 101 ? 3.523 0.733 3.624 1.00 96.81 101 MET A N 1
ATOM 768 C CA . MET A 1 101 ? 3.881 0.236 4.952 1.00 96.81 101 MET A CA 1
ATOM 769 C C . MET A 1 101 ? 3.351 1.154 6.060 1.00 96.81 101 MET A C 1
ATOM 771 O O . MET A 1 101 ? 2.792 0.662 7.037 1.00 96.81 101 MET A O 1
ATOM 775 N N . LEU A 1 102 ? 3.445 2.478 5.894 1.00 97.31 102 LEU A N 1
ATOM 776 C CA . LEU A 1 102 ? 2.881 3.445 6.843 1.00 97.31 102 LEU A CA 1
ATOM 777 C C . LEU A 1 102 ? 1.349 3.359 6.921 1.00 97.31 102 LEU A C 1
ATOM 779 O O . LEU A 1 102 ? 0.791 3.372 8.019 1.00 97.31 102 LEU A O 1
ATOM 783 N N . GLY A 1 103 ? 0.663 3.230 5.782 1.00 96.75 103 GLY A N 1
ATOM 784 C CA . GLY A 1 103 ? -0.793 3.058 5.737 1.00 96.75 103 GLY A CA 1
ATOM 785 C C . GLY A 1 103 ? -1.252 1.800 6.477 1.00 96.75 103 GLY A C 1
ATOM 786 O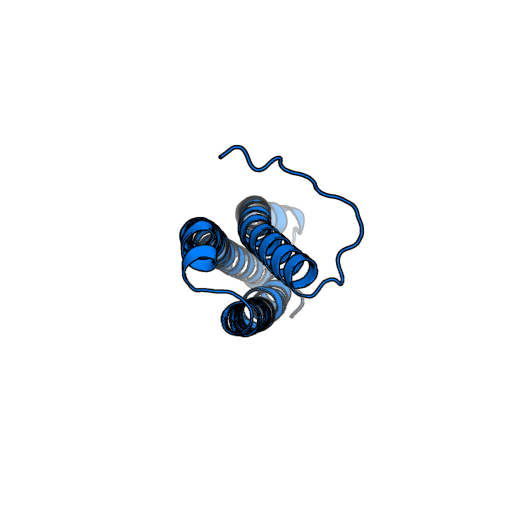 O . GLY A 1 103 ? -2.116 1.872 7.355 1.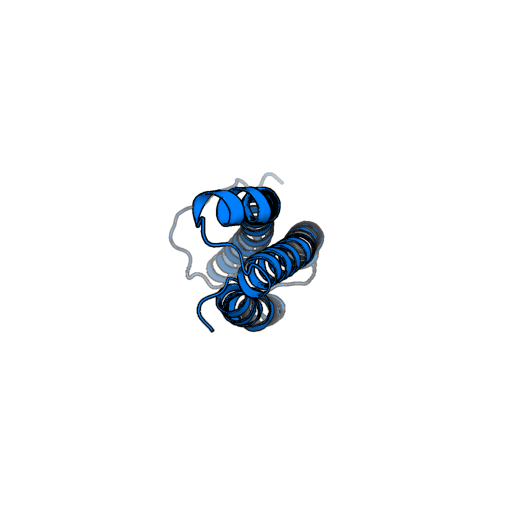00 96.75 103 GLY A O 1
ATOM 787 N N . LEU A 1 104 ? -0.615 0.660 6.189 1.00 96.56 104 LEU A N 1
ATOM 788 C CA . LEU A 1 104 ? -0.888 -0.608 6.871 1.00 96.56 104 LEU A CA 1
ATOM 789 C C . LEU A 1 104 ? -0.553 -0.540 8.363 1.00 96.56 104 LEU A C 1
ATOM 791 O O . LEU A 1 104 ? -1.335 -1.021 9.181 1.00 96.56 104 LEU A O 1
ATOM 795 N N . TRP A 1 105 ? 0.555 0.105 8.735 1.00 97.12 105 TRP A N 1
ATOM 796 C CA . TRP A 1 105 ? 0.937 0.295 10.134 1.00 97.12 105 TRP A CA 1
ATOM 797 C C . TRP A 1 105 ? -0.126 1.062 10.920 1.00 97.12 105 TRP A C 1
ATOM 799 O O . TRP A 1 105 ? -0.490 0.655 12.021 1.00 97.12 105 TRP A O 1
ATOM 809 N N . ILE A 1 106 ? -0.678 2.139 10.348 1.00 95.81 106 ILE A N 1
ATOM 810 C CA . ILE A 1 106 ? -1.773 2.888 10.976 1.00 95.81 106 ILE A CA 1
ATOM 811 C C . ILE A 1 106 ? -2.965 1.960 11.224 1.00 95.81 106 ILE A C 1
ATOM 813 O O . ILE A 1 106 ? -3.491 1.934 12.336 1.00 95.81 106 ILE A O 1
ATOM 817 N N . VAL A 1 107 ? -3.389 1.181 10.227 1.00 96.12 107 VAL A N 1
ATOM 818 C CA . VAL A 1 107 ? -4.540 0.275 10.372 1.00 96.12 107 VAL A CA 1
ATOM 819 C C . VAL A 1 107 ? -4.279 -0.782 11.450 1.00 96.12 107 VAL A C 1
ATOM 821 O O . VAL A 1 107 ? -5.088 -0.931 12.368 1.00 96.12 107 VAL A O 1
ATOM 824 N N . LEU A 1 108 ? -3.129 -1.456 11.385 1.00 95.75 108 LEU A N 1
ATOM 825 C CA . LEU A 1 108 ? -2.742 -2.515 12.319 1.00 95.75 108 LEU A CA 1
ATOM 826 C C . LEU A 1 108 ? -2.595 -2.003 13.750 1.00 95.75 108 LEU A C 1
ATOM 828 O O . LEU A 1 108 ? -3.076 -2.641 14.681 1.00 95.75 108 LEU A O 1
ATOM 832 N N . TRP A 1 109 ? -1.989 -0.832 13.939 1.00 94.75 109 TRP A N 1
ATOM 833 C CA . TRP A 1 109 ? -1.830 -0.239 15.263 1.00 94.75 109 TRP A CA 1
ATOM 834 C C . TRP A 1 109 ? -3.177 0.082 15.916 1.00 94.75 109 TRP A C 1
ATOM 836 O O . TRP A 1 109 ? -3.369 -0.148 17.111 1.00 94.75 109 TRP A O 1
ATOM 846 N N . ASN A 1 110 ? -4.137 0.591 15.137 1.00 93.38 110 ASN A N 1
ATOM 847 C CA . ASN A 1 110 ? -5.482 0.848 15.646 1.00 93.38 110 ASN A CA 1
ATOM 848 C C . ASN A 1 110 ? -6.231 -0.462 15.942 1.00 93.38 110 ASN A C 1
ATOM 850 O O . ASN A 1 110 ? -6.872 -0.548 16.987 1.00 93.38 110 ASN A O 1
ATOM 854 N N . ALA A 1 111 ? -6.108 -1.483 15.086 1.00 92.56 111 ALA A N 1
ATOM 855 C CA . ALA A 1 111 ? -6.673 -2.807 15.347 1.00 92.56 111 ALA A CA 1
ATOM 856 C C . ALA A 1 111 ? -6.102 -3.416 16.639 1.00 92.56 111 ALA A C 1
ATOM 858 O O . ALA A 1 111 ? -6.863 -3.827 17.508 1.00 92.56 111 ALA A O 1
ATOM 859 N N . PHE A 1 112 ? -4.779 -3.374 16.824 1.00 93.00 112 PHE A N 1
ATOM 860 C CA . PHE A 1 112 ? -4.111 -3.854 18.035 1.00 93.00 112 PHE A CA 1
ATOM 861 C C . PHE A 1 112 ? -4.616 -3.145 19.298 1.00 93.00 112 PHE A C 1
ATOM 863 O O . PHE A 1 112 ? -4.946 -3.800 20.286 1.00 93.00 112 PHE A O 1
ATOM 870 N N . ARG A 1 113 ? -4.746 -1.811 19.261 1.00 91.31 113 ARG A N 1
ATOM 871 C CA . ARG A 1 113 ? -5.301 -1.048 20.389 1.00 91.31 113 ARG A CA 1
ATOM 872 C C . ARG A 1 113 ? -6.740 -1.452 20.712 1.00 91.31 113 ARG A C 1
ATOM 874 O O . ARG A 1 113 ? -7.070 -1.597 21.886 1.00 91.31 113 ARG A O 1
ATOM 881 N N . LEU A 1 114 ? -7.582 -1.665 19.704 1.00 91.00 114 LEU A N 1
ATOM 882 C CA . LEU A 1 114 ? -8.959 -2.118 19.914 1.00 91.00 114 LEU A CA 1
ATOM 883 C C . LEU A 1 114 ? -9.007 -3.533 20.506 1.00 91.00 114 LEU A C 1
ATOM 885 O O . LEU A 1 114 ? -9.736 -3.767 21.464 1.00 91.00 114 LEU A O 1
ATOM 889 N N . THR A 1 115 ? -8.178 -4.454 20.019 1.00 89.88 115 THR A N 1
ATOM 890 C CA . THR A 1 115 ? -8.078 -5.804 20.590 1.00 89.88 115 THR A CA 1
ATOM 891 C C . THR A 1 115 ? -7.580 -5.778 22.037 1.00 89.88 115 THR A C 1
ATOM 893 O O . THR A 1 115 ? -8.114 -6.493 22.883 1.00 89.88 115 THR A O 1
ATOM 896 N N . SER A 1 116 ? -6.615 -4.912 22.367 1.00 87.50 116 SER A N 1
ATOM 897 C CA . SER A 1 116 ? -6.154 -4.746 23.753 1.00 87.50 116 SER A CA 1
ATOM 898 C C . SER A 1 116 ? -7.258 -4.225 24.685 1.00 87.50 116 SER A C 1
ATOM 900 O O . SER A 1 116 ? -7.325 -4.622 25.847 1.00 87.50 116 SER A O 1
ATOM 902 N N . GLU A 1 117 ? -8.177 -3.402 24.166 1.00 86.62 117 GLU A N 1
ATOM 903 C CA . GLU A 1 117 ? -9.347 -2.928 24.911 1.00 86.62 117 GLU A CA 1
ATOM 904 C C . GLU A 1 117 ? -10.343 -4.062 25.190 1.00 86.62 117 GLU A C 1
ATOM 906 O O . GLU A 1 117 ? -10.888 -4.139 26.292 1.00 86.62 117 GLU A O 1
ATOM 911 N N . ILE A 1 118 ? -10.549 -4.967 24.226 1.00 86.75 118 ILE A N 1
ATOM 912 C CA . ILE A 1 118 ? -11.383 -6.168 24.399 1.00 86.75 118 ILE A CA 1
ATOM 913 C C . ILE A 1 118 ? -10.798 -7.061 25.497 1.00 86.75 118 ILE A C 1
ATOM 915 O O . ILE A 1 118 ? -11.502 -7.430 26.435 1.00 86.75 118 ILE A O 1
ATOM 919 N N . MET A 1 119 ? -9.492 -7.347 25.440 1.00 85.56 119 MET A N 1
ATOM 920 C CA . MET A 1 119 ? -8.812 -8.154 26.465 1.00 85.56 119 MET A CA 1
ATOM 921 C C . MET A 1 119 ? -8.928 -7.532 27.862 1.00 85.56 119 MET A C 1
ATOM 923 O O . MET A 1 119 ? -9.160 -8.246 28.838 1.00 85.56 119 MET A O 1
ATOM 927 N N . ARG A 1 120 ? -8.818 -6.199 27.959 1.00 82.81 120 ARG A N 1
ATOM 928 C CA . ARG A 1 120 ? -8.998 -5.458 29.214 1.00 82.81 120 ARG A CA 1
ATOM 929 C C . ARG A 1 120 ? -10.414 -5.585 29.768 1.00 82.81 120 ARG A C 1
ATOM 931 O O . ARG A 1 120 ? -10.571 -5.762 30.971 1.00 82.81 120 ARG A O 1
ATOM 938 N N . ARG A 1 121 ? -11.434 -5.520 28.910 1.00 79.31 121 ARG A N 1
ATOM 939 C CA . ARG A 1 121 ? -12.844 -5.669 29.306 1.00 79.31 121 ARG A CA 1
ATOM 940 C C . ARG A 1 121 ? -13.187 -7.085 29.756 1.00 79.31 121 ARG A C 1
ATOM 942 O O . ARG A 1 121 ? -13.931 -7.237 30.717 1.00 79.31 121 ARG A O 1
ATOM 949 N N . ASN A 1 122 ? -12.603 -8.093 29.116 1.00 81.06 122 ASN A N 1
ATOM 950 C CA . ASN A 1 122 ? -12.855 -9.502 29.420 1.00 81.06 122 ASN A CA 1
ATOM 951 C C . ASN A 1 122 ? -12.010 -10.036 30.596 1.00 81.06 122 ASN A C 1
ATOM 953 O O . ASN A 1 122 ? -12.021 -11.234 30.858 1.00 81.06 122 ASN A O 1
ATOM 957 N N . GLY A 1 123 ? -11.270 -9.173 31.309 1.00 70.75 123 GLY A N 1
ATOM 958 C CA . GLY A 1 123 ? -10.477 -9.563 32.482 1.00 70.75 123 GLY A CA 1
ATOM 959 C C . GLY A 1 123 ? -9.239 -10.415 32.169 1.00 70.75 123 GLY A C 1
ATOM 960 O O . GLY A 1 123 ? -8.668 -11.010 33.075 1.00 70.75 123 GLY A O 1
ATOM 961 N N . LEU A 1 124 ? -8.809 -10.465 30.902 1.00 65.38 124 LEU A N 1
ATOM 962 C CA . LEU A 1 124 ? -7.691 -11.287 30.412 1.00 65.38 124 LEU A CA 1
ATOM 963 C C . LEU A 1 124 ? -6.420 -10.464 30.116 1.00 65.38 124 LEU A C 1
ATOM 965 O O . LEU A 1 124 ? -5.514 -10.941 29.434 1.00 65.38 124 LEU A O 1
ATOM 969 N N . ALA A 1 125 ? -6.343 -9.208 30.568 1.00 58.62 125 ALA A N 1
ATOM 970 C CA . ALA A 1 125 ? -5.242 -8.317 30.205 1.00 58.62 125 ALA A CA 1
ATOM 971 C C . ALA A 1 125 ? -3.917 -8.673 30.911 1.00 58.62 125 ALA A C 1
ATOM 973 O O . ALA A 1 125 ? -3.872 -8.720 32.142 1.00 58.62 125 ALA A O 1
ATOM 974 N N . PRO A 1 126 ? -2.798 -8.795 30.171 1.00 55.97 126 PRO A N 1
ATOM 975 C CA . PRO A 1 126 ? -1.471 -8.648 30.754 1.00 55.97 126 PRO A CA 1
ATOM 976 C C . PRO A 1 126 ? -1.324 -7.219 31.302 1.00 55.97 126 PRO A C 1
ATOM 978 O O . PRO A 1 126 ? -1.657 -6.252 30.613 1.00 55.97 126 PRO A O 1
ATOM 981 N N . MET A 1 127 ? -0.835 -7.081 32.539 1.00 52.50 127 MET A N 1
ATOM 982 C CA . MET A 1 127 ? -0.634 -5.803 33.242 1.00 52.50 127 MET A CA 1
ATOM 983 C C . MET A 1 127 ? 0.411 -4.899 32.559 1.00 52.50 127 MET A C 1
ATOM 985 O O . MET A 1 127 ? 1.532 -4.770 33.043 1.00 52.50 127 MET A O 1
ATOM 989 N N . ALA A 1 128 ? 0.082 -4.265 31.432 1.00 60.38 128 ALA A N 1
ATOM 990 C CA . ALA A 1 128 ? 1.008 -3.349 30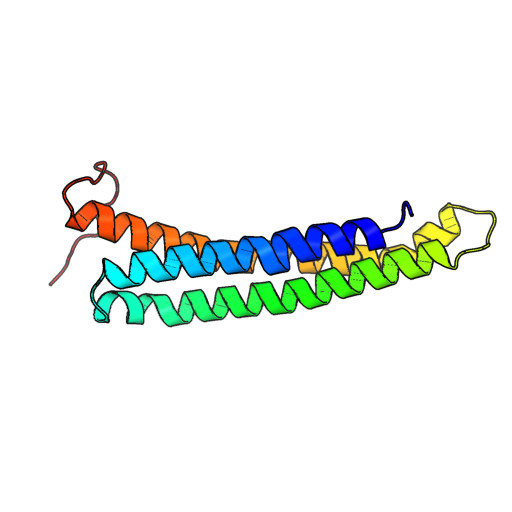.765 1.00 60.38 128 ALA A CA 1
ATOM 991 C C . ALA A 1 128 ? 0.327 -2.306 29.861 1.00 60.38 128 ALA A C 1
ATOM 993 O O . ALA A 1 128 ? 0.687 -2.197 28.696 1.00 60.38 128 ALA A O 1
ATOM 994 N N . TYR A 1 129 ? -0.628 -1.518 30.374 1.00 49.88 129 TYR A N 1
ATOM 995 C CA . TYR A 1 129 ? -0.793 -0.109 29.963 1.00 49.88 129 TYR A CA 1
ATOM 996 C C . TYR A 1 129 ? -1.810 0.612 30.866 1.00 49.88 129 TYR A C 1
ATOM 998 O O . TYR A 1 129 ? -3.017 0.397 30.751 1.00 49.88 129 TYR A O 1
ATOM 1006 N N . LEU A 1 130 ? -1.334 1.495 31.747 1.00 49.06 130 LEU A N 1
ATOM 1007 C CA . LEU A 1 130 ? -2.166 2.496 32.418 1.00 49.06 130 LEU A CA 1
ATOM 1008 C C . LEU A 1 130 ? -2.067 3.817 31.646 1.00 49.06 130 LEU A C 1
ATOM 1010 O O . LEU A 1 130 ? -1.035 4.482 31.724 1.00 49.06 130 LEU A O 1
ATOM 1014 N N . PRO A 1 131 ? -3.127 4.264 30.963 1.00 45.66 131 PRO A N 1
ATOM 1015 C CA . PRO A 1 131 ? -3.435 5.673 30.891 1.00 45.66 131 PRO A CA 1
ATOM 1016 C C . PRO A 1 131 ? -4.464 5.963 31.985 1.00 45.66 131 PRO A C 1
ATOM 1018 O O . PRO A 1 131 ? -5.567 5.410 31.989 1.00 45.66 131 PRO A O 1
ATOM 1021 N N . THR A 1 132 ? -4.056 6.795 32.936 1.00 52.50 132 THR A N 1
ATOM 1022 C CA . THR A 1 132 ? -4.894 7.363 33.988 1.00 52.50 132 THR A CA 1
ATOM 1023 C C . THR A 1 132 ? -6.199 7.902 33.396 1.00 52.50 132 THR A C 1
ATOM 1025 O O . THR A 1 132 ? -6.204 8.686 32.446 1.00 52.50 132 THR A O 1
ATOM 1028 N N . GLN A 1 133 ? -7.321 7.426 33.932 1.00 43.84 133 GLN A N 1
ATOM 1029 C CA . GLN A 1 133 ? -8.622 8.056 33.752 1.00 43.84 133 GLN A CA 1
ATOM 1030 C C . GLN A 1 133 ? -8.666 9.249 34.707 1.00 43.84 133 GLN A C 1
ATOM 1032 O O . GLN A 1 133 ? -8.888 9.052 35.895 1.00 43.84 133 GLN A O 1
ATOM 1037 N N . ASP A 1 134 ? -8.437 10.456 34.195 1.00 49.69 134 ASP A N 1
ATOM 1038 C CA . ASP A 1 134 ? -8.912 11.674 34.853 1.00 49.69 134 ASP A CA 1
ATOM 1039 C C . ASP A 1 134 ? -10.303 12.004 34.303 1.00 49.69 134 ASP A C 1
ATOM 1041 O O . ASP A 1 134 ? -10.439 12.557 33.204 1.00 49.69 134 ASP A O 1
ATOM 1045 N N . LYS A 1 135 ? -11.327 11.620 35.069 1.00 36.25 135 LYS A N 1
ATOM 1046 C CA . LYS A 1 135 ? -12.562 12.378 35.303 1.00 36.25 135 LYS A CA 1
ATOM 1047 C C . LYS A 1 135 ? -13.112 12.032 36.677 1.00 36.25 135 LYS A C 1
ATOM 1049 O O . LYS A 1 135 ? -13.237 10.820 36.952 1.00 36.25 135 LYS A O 1
#